Protein AF-A0A3R6ZKU9-F1 (afdb_monomer_lite)

Organism: NCBI:txid157072

Radius of gyration: 13.74 Å; chains: 1; bounding box: 33×23×35 Å

Secondary structure (DSSP, 8-state):
--TTGGGGSSSS--EEEEE-SSEEEEEEEETTEEEEEEEETT--HHHHHHHHHHHHHHHHHHHHHHHHHHT-

Sequence (72 aa):
MSLQAGKLKFGSVSAITCFFDSTALLHINHMPLVITLIAAQGASLGALFDLADDLKEWLTPLKKVVETTEAN

Foldseek 3Di:
DDPVVVVVVPPDDAWDWDDDPFWIWIWGDLPVDIDIDIDTPPPDVVVVVVVVVVVSVVCVVVRVVVVVVVVD

Structure (mmCIF, N/CA/C/O backbone):
data_AF-A0A3R6ZKU9-F1
#
_entry.id   AF-A0A3R6ZKU9-F1
#
loop_
_atom_site.group_PDB
_atom_site.id
_atom_site.type_symbol
_atom_site.label_atom_id
_atom_site.label_alt_id
_atom_site.label_comp_id
_atom_site.label_asym_id
_atom_site.label_entity_id
_atom_site.label_seq_id
_atom_site.pdbx_PDB_ins_code
_atom_site.Cartn_x
_atom_site.Cartn_y
_atom_site.Cartn_z
_atom_site.occupancy
_atom_site.B_iso_or_equiv
_atom_site.auth_seq_id
_atom_site.auth_comp_id
_atom_site.auth_asym_id
_atom_site.auth_atom_id
_atom_site.pdbx_PDB_model_num
ATOM 1 N N . MET A 1 1 ? 0.212 2.677 10.052 1.00 57.69 1 MET A N 1
ATOM 2 C CA . MET A 1 1 ? 1.371 3.214 9.296 1.00 57.69 1 MET A CA 1
ATOM 3 C C . MET A 1 1 ? 2.468 3.693 10.254 1.00 57.69 1 MET A C 1
ATOM 5 O O . MET A 1 1 ? 2.132 3.945 11.404 1.00 57.69 1 MET A O 1
ATOM 9 N N . SER A 1 2 ? 3.754 3.752 9.856 1.00 60.59 2 SER A N 1
ATOM 10 C CA . SER A 1 2 ? 4.872 3.883 10.811 1.00 60.59 2 SER A CA 1
ATOM 11 C C . SER A 1 2 ? 4.725 5.106 11.731 1.00 60.59 2 SER A C 1
ATOM 13 O O . SER A 1 2 ? 4.785 6.262 11.314 1.00 60.59 2 SER A O 1
ATOM 15 N N . LEU A 1 3 ? 4.555 4.832 13.027 1.00 68.81 3 LEU A N 1
ATOM 16 C CA . LEU A 1 3 ? 4.404 5.847 14.075 1.00 68.81 3 LEU A CA 1
ATOM 17 C C . LEU A 1 3 ? 5.577 6.843 14.085 1.00 68.81 3 LEU A C 1
ATOM 19 O O . LEU A 1 3 ? 5.437 7.969 14.545 1.00 68.81 3 LEU A O 1
ATOM 23 N N . GLN A 1 4 ? 6.739 6.432 13.570 1.00 84.06 4 GLN A N 1
ATOM 24 C CA . GLN A 1 4 ? 7.937 7.261 13.499 1.00 84.06 4 GLN A CA 1
ATOM 25 C C . GLN A 1 4 ? 7.850 8.333 12.406 1.00 84.06 4 GLN A C 1
ATOM 27 O O . GLN A 1 4 ? 8.229 9.470 12.668 1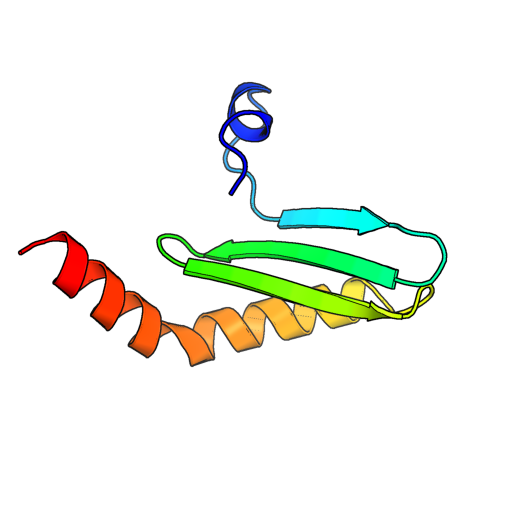.00 84.06 4 GLN A O 1
ATOM 32 N N . ALA A 1 5 ? 7.301 8.022 11.225 1.00 80.00 5 ALA A N 1
ATOM 33 C CA . ALA A 1 5 ? 7.150 9.017 10.159 1.00 80.00 5 ALA A CA 1
ATOM 34 C C . ALA A 1 5 ? 6.192 10.149 10.574 1.00 80.00 5 ALA A C 1
ATOM 36 O O . ALA A 1 5 ? 6.448 11.316 10.289 1.00 80.00 5 ALA A O 1
ATOM 37 N N . GLY A 1 6 ? 5.151 9.832 11.355 1.00 80.38 6 GLY A N 1
ATOM 38 C CA . GLY A 1 6 ? 4.238 10.833 11.921 1.00 80.38 6 GLY A CA 1
ATOM 39 C C . GLY A 1 6 ? 4.896 11.820 12.899 1.00 80.38 6 GLY A C 1
ATOM 40 O O . GLY A 1 6 ? 4.370 12.908 13.121 1.00 80.38 6 GLY A O 1
ATOM 41 N N . LYS A 1 7 ? 6.074 11.502 13.456 1.00 87.06 7 LYS A N 1
ATOM 42 C CA . LYS A 1 7 ? 6.805 12.397 14.377 1.00 87.06 7 LYS A CA 1
ATOM 43 C C . LYS A 1 7 ? 7.535 13.535 13.669 1.00 87.06 7 LYS A C 1
ATOM 45 O O . LYS A 1 7 ? 7.969 14.474 14.330 1.00 87.06 7 LYS A O 1
ATOM 50 N N . LEU A 1 8 ? 7.647 13.478 12.342 1.00 85.31 8 LEU A N 1
ATOM 51 C CA . LEU A 1 8 ? 8.344 14.482 11.537 1.00 85.31 8 LEU A CA 1
ATOM 52 C C . LEU A 1 8 ? 7.562 15.802 11.382 1.00 85.31 8 LEU A C 1
ATOM 54 O O . LEU A 1 8 ? 8.072 16.740 10.782 1.00 85.31 8 LEU A O 1
ATOM 58 N N . LYS A 1 9 ? 6.343 15.900 11.939 1.00 83.12 9 LYS A N 1
ATOM 59 C CA . LYS A 1 9 ? 5.470 17.093 11.905 1.00 83.12 9 LYS A CA 1
ATOM 60 C C . LYS A 1 9 ? 5.050 17.557 10.499 1.00 83.12 9 LYS A C 1
ATOM 62 O O . LYS A 1 9 ? 4.642 18.700 10.332 1.00 83.12 9 LYS A O 1
ATOM 67 N N . PHE A 1 10 ? 5.052 16.660 9.514 1.00 82.88 10 PHE A N 1
ATOM 68 C CA . PHE A 1 10 ? 4.537 16.921 8.159 1.00 82.88 10 PHE A CA 1
ATOM 69 C C . PHE A 1 10 ? 3.018 16.703 8.012 1.00 82.88 10 PHE A C 1
ATOM 71 O O . PHE A 1 10 ? 2.499 16.675 6.901 1.00 82.88 10 PHE A O 1
ATOM 78 N N . GLY A 1 11 ? 2.296 16.539 9.123 1.00 83.94 11 GLY A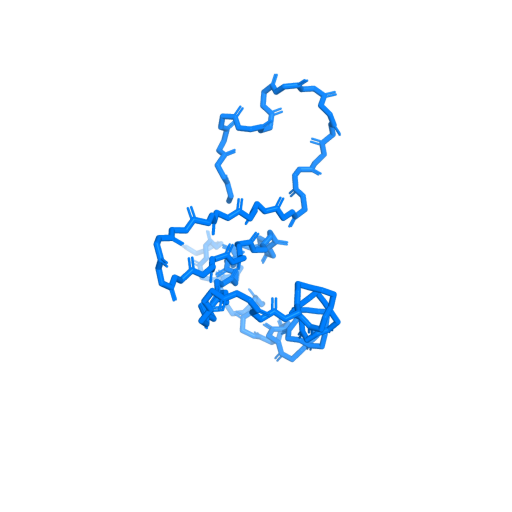 N 1
ATOM 79 C CA . GLY A 1 11 ? 0.885 16.151 9.121 1.00 83.94 11 GLY A CA 1
ATOM 80 C C . GLY A 1 11 ? 0.691 14.633 9.101 1.00 83.94 11 GLY A C 1
ATOM 81 O O . GLY A 1 11 ? 1.590 13.871 9.465 1.00 83.94 11 GLY A O 1
ATOM 82 N N . SER A 1 12 ? -0.513 14.191 8.729 1.00 84.38 12 SER A N 1
ATOM 83 C CA . SER A 1 12 ? -0.835 12.762 8.662 1.00 84.38 12 SER A CA 1
ATOM 84 C C . SER A 1 12 ? -0.137 12.114 7.472 1.00 84.38 12 SER A C 1
ATOM 86 O O . SER A 1 12 ? -0.274 12.571 6.338 1.00 84.38 12 SER A O 1
ATOM 88 N N . VAL A 1 13 ? 0.595 11.030 7.724 1.00 89.00 13 VAL A N 1
ATOM 89 C CA . VAL A 1 13 ? 1.243 10.266 6.657 1.00 89.00 13 VAL A CA 1
ATOM 90 C C . VAL A 1 13 ? 0.162 9.527 5.869 1.00 89.00 13 VAL A C 1
ATOM 92 O O . VAL A 1 13 ? -0.585 8.729 6.437 1.00 89.00 13 VAL A O 1
ATOM 95 N N . SER A 1 14 ? 0.064 9.801 4.569 1.00 90.69 14 SER A N 1
ATOM 96 C CA . SER A 1 14 ? -0.912 9.171 3.672 1.00 90.69 14 SER A CA 1
ATOM 97 C C . SER A 1 14 ? -0.367 7.900 3.022 1.00 90.69 14 SER A C 1
ATOM 99 O O . SER A 1 14 ? -1.076 6.898 2.940 1.00 90.69 14 SER A O 1
ATOM 101 N N . ALA A 1 15 ? 0.895 7.924 2.588 1.00 92.94 15 ALA A N 1
ATOM 102 C CA . ALA A 1 15 ? 1.556 6.814 1.916 1.00 92.94 15 ALA A CA 1
ATOM 103 C C . ALA A 1 15 ? 3.083 6.813 2.132 1.00 92.94 15 ALA A C 1
ATOM 105 O O . ALA A 1 15 ? 3.690 7.856 2.365 1.00 92.94 15 ALA A O 1
ATOM 106 N N . ILE A 1 16 ? 3.685 5.622 2.123 1.00 94.06 16 ILE A N 1
ATOM 107 C CA . ILE A 1 16 ? 5.132 5.397 2.187 1.00 94.06 16 ILE A CA 1
ATOM 108 C C . ILE A 1 16 ? 5.486 4.485 1.022 1.00 94.06 16 ILE A C 1
ATOM 110 O O . ILE A 1 16 ? 4.929 3.393 0.904 1.00 94.06 16 ILE A O 1
ATOM 114 N N . THR A 1 17 ? 6.440 4.922 0.209 1.00 94.31 17 THR A N 1
ATOM 115 C CA . THR A 1 17 ? 6.972 4.131 -0.899 1.00 94.31 17 THR A CA 1
ATOM 116 C C . THR A 1 17 ? 8.371 3.636 -0.558 1.00 94.31 17 THR A C 1
ATOM 118 O O . THR A 1 17 ? 9.212 4.419 -0.115 1.00 94.31 17 THR A O 1
ATOM 121 N N . CYS A 1 18 ? 8.628 2.353 -0.791 1.00 94.44 18 CYS A N 1
ATOM 122 C CA . CYS A 1 18 ? 9.937 1.730 -0.613 1.00 94.44 18 CYS A CA 1
ATOM 123 C C . CYS A 1 18 ? 10.379 1.104 -1.935 1.00 94.44 18 CYS A C 1
ATOM 125 O O . CYS A 1 18 ? 9.608 0.376 -2.557 1.00 94.44 18 CYS A O 1
ATOM 127 N N . PHE A 1 19 ? 11.620 1.345 -2.346 1.00 95.75 19 PHE A N 1
ATOM 128 C CA . PHE A 1 19 ? 12.190 0.745 -3.550 1.00 95.75 19 PHE A CA 1
ATOM 129 C C . PHE A 1 19 ? 13.289 -0.244 -3.172 1.00 95.75 19 PHE A C 1
ATOM 131 O O . PHE A 1 19 ? 14.155 0.066 -2.357 1.00 95.75 19 PHE A O 1
ATOM 138 N N . PHE A 1 20 ? 13.240 -1.415 -3.793 1.00 94.56 20 PHE A N 1
ATOM 139 C CA . PHE A 1 20 ? 14.235 -2.478 -3.721 1.00 94.56 20 PHE A CA 1
ATOM 140 C C . PHE A 1 20 ? 14.749 -2.792 -5.134 1.00 94.56 20 PHE A C 1
ATOM 142 O O . PHE A 1 20 ? 14.272 -2.234 -6.128 1.00 94.56 20 PHE A O 1
ATOM 149 N N . ASP A 1 21 ? 15.691 -3.730 -5.224 1.00 94.75 21 ASP A N 1
ATOM 150 C CA . ASP A 1 21 ? 16.376 -4.078 -6.474 1.00 94.75 21 ASP A CA 1
ATOM 151 C C . ASP A 1 21 ? 15.429 -4.542 -7.585 1.00 94.75 21 ASP A C 1
ATOM 153 O O . ASP A 1 21 ? 15.633 -4.213 -8.746 1.00 94.75 21 ASP A O 1
ATOM 157 N N . SER A 1 22 ? 14.373 -5.281 -7.247 1.00 96.06 22 SER A N 1
ATOM 158 C CA . SER A 1 22 ? 13.413 -5.813 -8.226 1.00 96.06 22 SER A CA 1
ATOM 159 C C . SER A 1 22 ? 11.965 -5.437 -7.934 1.00 96.06 22 SER A C 1
ATOM 161 O O . SER A 1 22 ? 11.070 -5.795 -8.699 1.00 96.06 22 SER A O 1
ATOM 163 N N . THR A 1 23 ? 11.715 -4.729 -6.831 1.00 96.38 23 THR A N 1
ATOM 164 C CA . THR A 1 23 ? 10.369 -4.539 -6.284 1.00 96.38 23 THR A CA 1
ATOM 165 C C . THR A 1 23 ? 10.184 -3.119 -5.763 1.00 96.38 23 THR A C 1
ATOM 167 O O . THR A 1 23 ? 11.079 -2.560 -5.135 1.00 96.38 23 THR A O 1
ATOM 170 N N . ALA A 1 24 ? 9.005 -2.547 -5.971 1.00 95.44 24 ALA A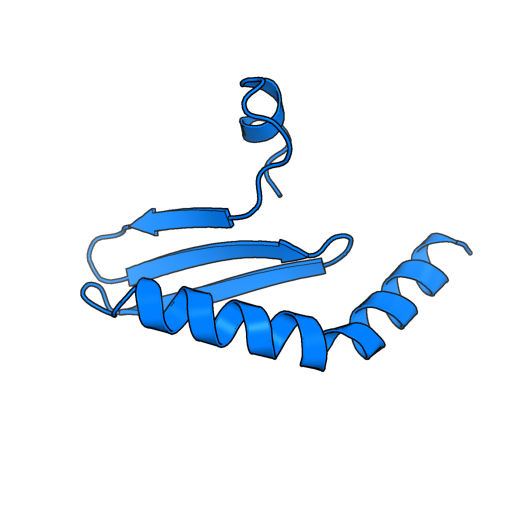 N 1
ATOM 171 C CA . ALA A 1 24 ? 8.532 -1.354 -5.289 1.00 95.44 24 ALA A CA 1
ATOM 172 C C . ALA A 1 24 ? 7.353 -1.725 -4.380 1.00 95.44 24 ALA A C 1
ATOM 174 O O . ALA A 1 24 ? 6.465 -2.486 -4.772 1.00 95.44 24 ALA A O 1
ATOM 175 N N . LEU A 1 25 ? 7.352 -1.182 -3.165 1.00 96.19 25 LEU A N 1
ATOM 176 C CA . LEU A 1 25 ? 6.247 -1.278 -2.220 1.00 96.19 25 LEU A CA 1
ATOM 177 C C . LEU A 1 25 ? 5.593 0.087 -2.066 1.00 96.19 25 LEU A C 1
ATOM 179 O O . LEU A 1 25 ? 6.288 1.085 -1.878 1.00 96.19 25 LEU A O 1
ATOM 183 N N . LEU A 1 26 ? 4.266 0.110 -2.065 1.00 96.19 26 LEU A N 1
ATOM 184 C CA . LEU A 1 26 ? 3.470 1.270 -1.686 1.00 96.19 26 LEU A CA 1
ATOM 185 C C . LEU A 1 26 ? 2.582 0.885 -0.504 1.00 96.19 26 LEU A C 1
ATOM 187 O O . LEU A 1 26 ? 1.628 0.122 -0.651 1.00 96.19 26 LEU A O 1
ATOM 191 N N . HIS A 1 27 ? 2.905 1.413 0.673 1.00 95.44 27 HIS A N 1
ATOM 192 C CA . HIS A 1 27 ? 2.083 1.286 1.869 1.00 95.44 27 HIS A CA 1
ATOM 193 C C . HIS A 1 27 ? 1.162 2.495 1.979 1.00 95.44 27 HIS A C 1
ATOM 195 O O . HIS A 1 27 ? 1.637 3.625 2.074 1.00 95.44 27 HIS A O 1
ATOM 201 N N . ILE A 1 28 ? -0.142 2.262 2.027 1.00 95.25 28 ILE A N 1
ATOM 202 C CA . ILE A 1 28 ? -1.171 3.296 2.115 1.00 95.25 28 ILE A CA 1
ATOM 203 C C . ILE A 1 28 ? -1.814 3.257 3.497 1.00 95.25 28 ILE A C 1
ATOM 205 O O . ILE A 1 28 ? -2.183 2.197 4.015 1.00 95.25 28 ILE A O 1
ATOM 209 N N . ASN A 1 29 ? -1.963 4.435 4.092 1.00 92.25 29 ASN A N 1
ATOM 210 C CA . ASN A 1 29 ? -2.647 4.605 5.359 1.00 92.25 29 ASN A CA 1
ATOM 211 C C . ASN A 1 29 ? -4.167 4.562 5.162 1.00 92.25 29 ASN A C 1
ATOM 213 O O . ASN A 1 29 ? -4.741 5.484 4.583 1.00 92.25 29 ASN A O 1
ATOM 217 N N . HIS A 1 30 ? -4.827 3.519 5.663 1.00 93.31 30 HIS A N 1
ATOM 218 C CA . HIS A 1 30 ? -6.284 3.387 5.614 1.00 93.31 30 HIS A CA 1
ATOM 219 C C . HIS A 1 30 ? -6.839 2.887 6.958 1.00 93.31 30 HIS A C 1
ATOM 221 O O . HIS A 1 30 ? -7.609 1.931 7.015 1.00 93.31 30 HIS A O 1
ATOM 227 N N . MET A 1 31 ? -6.399 3.521 8.055 1.00 90.00 31 MET A N 1
ATOM 228 C CA . MET A 1 31 ? -6.630 3.050 9.429 1.00 90.00 31 MET A CA 1
ATOM 229 C C . MET A 1 31 ? -8.086 2.624 9.699 1.00 90.00 31 MET A C 1
ATOM 231 O O . MET A 1 31 ? -8.987 3.334 9.243 1.00 90.00 31 MET A O 1
ATOM 235 N N . PRO A 1 32 ? -8.310 1.534 10.465 1.00 90.94 32 PRO A N 1
ATOM 236 C CA . PRO A 1 32 ? -7.288 0.665 11.075 1.00 90.94 32 PRO A CA 1
ATOM 237 C C . PRO A 1 32 ? -6.544 -0.245 10.080 1.00 90.94 32 PRO A C 1
ATOM 239 O O . PRO A 1 32 ? -5.566 -0.890 10.448 1.00 90.94 32 PRO A O 1
ATOM 242 N N . LEU A 1 33 ? -6.946 -0.266 8.808 1.00 92.31 33 LEU A N 1
ATOM 243 C CA . LEU A 1 33 ? -6.286 -1.056 7.774 1.00 92.31 33 LEU A CA 1
ATOM 244 C C . LEU A 1 33 ? -5.007 -0.382 7.252 1.00 92.31 33 LEU A C 1
ATOM 246 O O . LEU A 1 33 ? -4.833 0.839 7.257 1.00 92.31 33 LEU A O 1
ATOM 250 N N . VAL A 1 34 ? -4.107 -1.205 6.725 1.00 93.50 34 VAL A N 1
ATOM 251 C CA . VAL A 1 34 ? -2.968 -0.759 5.920 1.00 93.50 34 VAL A CA 1
ATOM 252 C C . VAL A 1 34 ? -3.008 -1.536 4.616 1.00 93.50 34 VAL A C 1
ATOM 254 O O . VAL A 1 34 ? -2.974 -2.764 4.629 1.00 93.50 34 VAL A O 1
ATOM 257 N N . ILE A 1 35 ? -3.075 -0.826 3.493 1.00 95.62 35 ILE A N 1
ATOM 258 C CA . ILE A 1 35 ? -3.042 -1.444 2.163 1.00 95.62 35 ILE A CA 1
ATOM 259 C C . ILE A 1 35 ? -1.586 -1.446 1.703 1.00 95.62 35 ILE A C 1
ATOM 261 O O . ILE A 1 35 ? -0.909 -0.424 1.798 1.00 95.62 35 ILE A O 1
ATOM 265 N N . THR A 1 36 ? -1.087 -2.589 1.235 1.00 96.38 36 THR A N 1
ATOM 266 C CA . THR A 1 36 ? 0.272 -2.710 0.688 1.00 96.38 36 THR A CA 1
ATOM 267 C C . THR A 1 36 ? 0.192 -3.221 -0.737 1.00 96.38 36 THR A C 1
ATOM 269 O O . THR A 1 36 ? -0.264 -4.339 -0.964 1.00 96.38 36 THR A O 1
ATOM 272 N N . LEU A 1 37 ? 0.652 -2.409 -1.683 1.00 97.00 37 LEU A N 1
ATOM 273 C CA . LEU A 1 37 ? 0.814 -2.812 -3.074 1.00 97.00 37 LEU A CA 1
ATOM 274 C C . LEU A 1 37 ? 2.267 -3.212 -3.310 1.00 97.00 37 LEU A C 1
ATOM 276 O O . LEU A 1 37 ? 3.184 -2.514 -2.873 1.00 97.00 37 LEU A O 1
ATOM 280 N N . ILE A 1 38 ? 2.456 -4.337 -3.994 1.00 96.81 38 ILE A N 1
ATOM 281 C CA . ILE A 1 38 ? 3.761 -4.888 -4.356 1.00 96.81 38 ILE A CA 1
ATOM 282 C C . ILE A 1 38 ? 3.821 -4.923 -5.875 1.00 96.81 38 ILE A C 1
ATOM 284 O O . ILE A 1 38 ? 2.971 -5.544 -6.511 1.00 9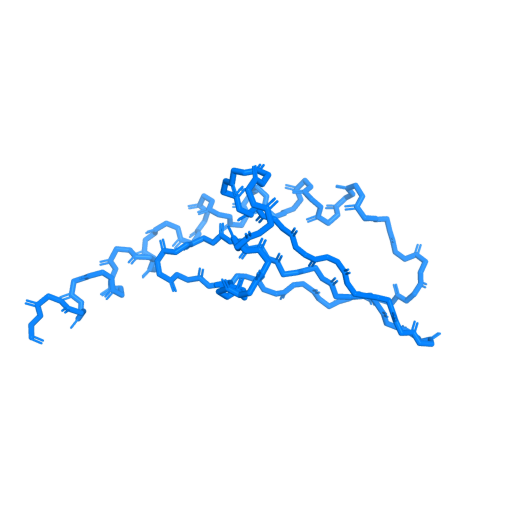6.81 38 ILE A O 1
ATOM 288 N N . ALA A 1 39 ? 4.808 -4.255 -6.454 1.00 96.69 39 ALA A N 1
ATOM 289 C CA . ALA A 1 39 ? 4.971 -4.184 -7.897 1.00 96.69 39 ALA A CA 1
ATOM 290 C C . ALA A 1 39 ? 6.430 -4.402 -8.294 1.00 96.69 39 ALA A C 1
ATOM 292 O O . ALA A 1 39 ? 7.337 -4.181 -7.494 1.00 96.69 39 ALA A O 1
ATOM 293 N N . ALA A 1 40 ? 6.665 -4.816 -9.538 1.00 96.88 40 ALA A N 1
ATOM 294 C CA . ALA A 1 40 ? 8.016 -4.892 -10.081 1.00 96.88 40 ALA A CA 1
ATOM 295 C C . ALA A 1 40 ? 8.678 -3.502 -10.106 1.00 96.88 40 ALA A C 1
ATOM 297 O O . ALA A 1 40 ? 8.006 -2.475 -10.253 1.00 96.88 40 ALA A O 1
ATOM 298 N N . GLN A 1 41 ? 10.006 -3.465 -9.991 1.00 91.25 41 GLN A N 1
ATOM 299 C CA . GLN A 1 41 ? 10.770 -2.233 -10.177 1.00 91.25 41 GLN A CA 1
ATOM 300 C C . GLN A 1 41 ? 10.481 -1.650 -11.573 1.00 91.25 41 GLN A C 1
ATOM 302 O O . GLN A 1 41 ? 10.487 -2.369 -12.570 1.00 91.25 41 GLN A O 1
ATOM 307 N N . GLY A 1 42 ? 10.191 -0.348 -11.633 1.00 89.31 42 GLY A N 1
ATOM 308 C CA . GLY A 1 42 ? 9.797 0.344 -12.867 1.00 89.31 42 GLY A CA 1
ATOM 309 C C . GLY A 1 42 ? 8.285 0.412 -13.114 1.00 89.31 42 GLY A C 1
ATOM 310 O O . GLY A 1 42 ? 7.862 1.082 -14.054 1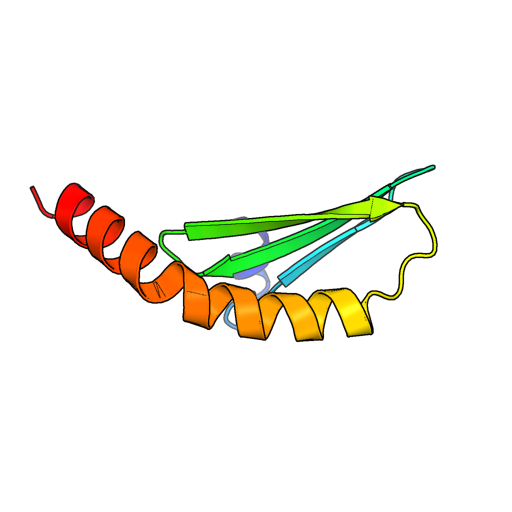.00 89.31 42 GLY A O 1
ATOM 311 N N . ALA A 1 43 ? 7.458 -0.216 -12.269 1.00 94.56 43 ALA A N 1
ATOM 312 C CA . ALA A 1 43 ? 6.013 -0.008 -12.305 1.00 94.56 43 ALA A CA 1
ATOM 313 C C . ALA A 1 43 ? 5.646 1.467 -12.047 1.00 94.56 43 ALA A C 1
ATOM 315 O O . ALA A 1 43 ? 6.284 2.157 -11.246 1.00 94.56 43 ALA A O 1
ATOM 316 N N . SER A 1 44 ? 4.594 1.949 -12.715 1.00 95.94 44 SER A N 1
ATOM 317 C CA . SER A 1 44 ? 4.124 3.329 -12.561 1.00 95.94 44 SER A CA 1
ATOM 318 C C . SER A 1 44 ? 3.544 3.549 -11.166 1.00 95.94 44 SER A C 1
ATOM 320 O O . SER A 1 44 ? 2.458 3.063 -10.857 1.00 95.94 44 SER A O 1
ATOM 322 N N . LEU A 1 45 ? 4.242 4.328 -10.335 1.00 93.75 45 LEU A N 1
ATOM 323 C CA . LEU A 1 45 ? 3.725 4.705 -9.019 1.00 93.75 45 LEU A CA 1
ATOM 324 C C . LEU A 1 45 ? 2.415 5.483 -9.112 1.00 93.75 45 LEU A C 1
ATOM 326 O O . LEU A 1 45 ? 1.551 5.270 -8.274 1.00 93.75 45 LEU A O 1
ATOM 330 N N . GLY A 1 46 ? 2.254 6.341 -10.126 1.00 95.56 46 GLY A N 1
ATOM 331 C CA . GLY A 1 46 ? 1.006 7.078 -10.344 1.00 95.56 46 GLY A CA 1
ATOM 332 C C . GLY A 1 46 ? -0.181 6.130 -10.494 1.00 95.56 46 GLY A C 1
ATOM 333 O O . GLY A 1 46 ? -1.141 6.237 -9.746 1.00 95.56 46 GLY A O 1
ATOM 334 N N . ALA A 1 47 ? -0.042 5.103 -11.338 1.00 96.19 47 ALA A N 1
ATOM 335 C CA . ALA A 1 47 ? -1.088 4.094 -11.512 1.00 96.19 47 ALA A CA 1
ATOM 336 C C . ALA A 1 47 ? -1.354 3.281 -10.229 1.00 96.19 47 ALA A C 1
ATOM 338 O O . ALA A 1 47 ? -2.483 2.870 -9.980 1.00 96.19 47 ALA A O 1
ATOM 339 N N . LEU A 1 48 ? -0.328 3.048 -9.399 1.00 96.44 48 LEU A N 1
ATOM 340 C CA . LEU A 1 48 ? -0.509 2.406 -8.092 1.00 96.44 48 LEU A CA 1
ATOM 341 C C . LEU A 1 48 ? -1.249 3.311 -7.098 1.00 96.44 48 LEU A C 1
ATOM 343 O O . LEU A 1 48 ? -1.994 2.795 -6.270 1.00 96.44 48 LEU A O 1
ATOM 347 N N . PHE A 1 49 ? -1.055 4.631 -7.164 1.00 96.06 49 PHE A N 1
ATOM 348 C CA . PHE A 1 49 ? -1.811 5.594 -6.363 1.00 96.06 49 PHE A CA 1
ATOM 349 C C . PHE A 1 49 ? -3.268 5.691 -6.817 1.00 96.06 49 PHE A C 1
ATOM 351 O O . PHE A 1 49 ? -4.146 5.649 -5.961 1.00 96.06 49 PHE A O 1
ATOM 358 N N . ASP A 1 50 ? -3.521 5.725 -8.125 1.00 96.19 50 ASP A N 1
ATOM 359 C CA . ASP A 1 50 ? -4.884 5.725 -8.668 1.00 96.19 50 ASP A CA 1
ATOM 360 C C . ASP A 1 50 ? -5.636 4.456 -8.228 1.00 96.19 50 ASP A C 1
ATOM 362 O O . ASP A 1 50 ? -6.714 4.528 -7.641 1.00 96.19 50 ASP A O 1
ATOM 366 N N . LEU A 1 51 ? -5.003 3.284 -8.377 1.00 95.81 51 LEU A N 1
ATOM 367 C CA . LEU A 1 51 ? -5.553 2.015 -7.889 1.00 95.81 51 LEU A CA 1
ATOM 368 C C . LEU A 1 51 ? -5.764 2.016 -6.366 1.00 95.81 51 LEU A C 1
ATOM 370 O O . LEU A 1 51 ? -6.707 1.407 -5.863 1.00 95.81 51 LEU A O 1
ATOM 374 N N . ALA A 1 52 ? -4.876 2.657 -5.605 1.00 95.19 52 ALA A N 1
ATOM 375 C CA . ALA A 1 52 ? -5.004 2.725 -4.156 1.00 95.19 52 ALA A CA 1
ATOM 376 C C . ALA A 1 52 ? -6.267 3.471 -3.717 1.00 95.19 52 ALA A C 1
ATOM 378 O O . ALA A 1 52 ? -6.829 3.118 -2.678 1.00 95.19 52 ALA A O 1
ATOM 379 N N . ASP A 1 53 ? -6.700 4.484 -4.464 1.00 94.50 53 ASP A N 1
ATOM 380 C CA . ASP A 1 53 ? -7.919 5.226 -4.153 1.00 94.50 53 ASP A CA 1
ATOM 381 C C . ASP A 1 53 ? -9.166 4.366 -4.391 1.00 94.50 53 ASP A C 1
ATOM 383 O O . ASP A 1 53 ? -9.976 4.230 -3.469 1.00 94.50 53 ASP A O 1
ATOM 387 N N . ASP A 1 54 ? -9.235 3.647 -5.515 1.00 96.56 54 ASP A N 1
ATOM 388 C CA . ASP A 1 54 ? -10.304 2.670 -5.781 1.00 96.56 54 ASP A CA 1
ATOM 389 C C . ASP A 1 54 ? -10.361 1.577 -4.695 1.00 96.56 54 ASP A C 1
ATOM 391 O O . ASP A 1 54 ? -11.424 1.226 -4.171 1.00 96.56 54 ASP A O 1
ATOM 395 N N . LEU A 1 55 ? -9.196 1.058 -4.284 1.00 95.94 55 LEU A N 1
ATOM 396 C CA . LEU A 1 55 ? -9.108 0.023 -3.253 1.00 95.94 55 LEU A CA 1
ATOM 397 C C . LEU A 1 55 ? -9.588 0.506 -1.881 1.00 95.94 55 LEU A C 1
ATOM 399 O O . LEU A 1 55 ? -10.196 -0.276 -1.149 1.00 95.94 55 LEU A O 1
ATOM 403 N N . LYS A 1 56 ? -9.343 1.767 -1.501 1.00 95.06 56 LYS A N 1
ATOM 404 C CA . LYS A 1 56 ? -9.867 2.314 -0.233 1.00 95.06 56 LYS A CA 1
ATOM 405 C C . LYS A 1 56 ? -11.393 2.293 -0.218 1.00 95.06 56 LYS A C 1
ATOM 407 O O . LYS A 1 56 ? -11.991 1.947 0.803 1.00 95.06 56 LYS A O 1
ATOM 412 N N . GLU A 1 57 ? -12.025 2.648 -1.332 1.00 95.50 57 GLU A N 1
ATOM 413 C CA . GLU A 1 57 ? -13.483 2.613 -1.442 1.00 95.50 57 GLU A CA 1
ATOM 414 C C . GLU A 1 57 ? -13.997 1.177 -1.329 1.00 95.50 57 GLU A C 1
ATOM 416 O O . GLU A 1 57 ? -14.845 0.882 -0.480 1.00 95.50 57 GLU A O 1
ATOM 421 N N . TRP A 1 58 ? -13.414 0.252 -2.094 1.00 96.62 58 TRP A N 1
ATOM 422 C CA . TRP A 1 58 ? -13.826 -1.155 -2.097 1.00 96.62 58 TRP A CA 1
ATOM 423 C C . TRP A 1 58 ? -13.605 -1.858 -0.756 1.00 96.62 58 TRP A C 1
ATOM 425 O O . TRP A 1 58 ? -14.369 -2.753 -0.396 1.00 96.62 58 TRP A O 1
ATOM 435 N N . LEU A 1 59 ? -12.589 -1.449 0.006 1.00 95.62 59 LEU A N 1
ATOM 436 C CA . LEU A 1 59 ? -12.260 -2.022 1.313 1.00 95.62 59 LEU A CA 1
ATOM 437 C C . LEU A 1 59 ? -12.973 -1.329 2.484 1.00 95.62 59 LEU A C 1
ATOM 439 O O . LEU A 1 59 ? -12.864 -1.792 3.621 1.00 95.62 59 LEU A O 1
ATOM 443 N N . THR A 1 60 ? -13.768 -0.285 2.236 1.00 94.19 60 THR A N 1
ATOM 444 C CA . THR A 1 60 ? -14.555 0.395 3.280 1.00 94.19 60 THR A CA 1
ATOM 445 C C . THR A 1 60 ? -15.455 -0.560 4.090 1.00 94.19 60 THR A C 1
ATOM 447 O O . THR A 1 60 ? -15.514 -0.415 5.315 1.00 94.19 60 THR A O 1
ATOM 450 N N . PRO A 1 61 ? -16.135 -1.565 3.498 1.00 94.94 61 PRO A N 1
ATOM 451 C CA . PRO A 1 61 ? -16.893 -2.548 4.272 1.00 94.94 61 PRO A CA 1
ATOM 452 C C . PRO A 1 61 ? -16.012 -3.360 5.230 1.00 94.94 61 PRO A C 1
ATOM 454 O O . PRO A 1 61 ? -16.380 -3.544 6.387 1.00 94.94 61 PRO A O 1
ATOM 457 N N . LEU A 1 62 ? -14.827 -3.791 4.780 1.00 93.50 62 LEU A N 1
ATOM 458 C CA . LEU A 1 62 ? -13.871 -4.531 5.610 1.00 93.50 62 LEU A CA 1
ATOM 459 C C . LEU A 1 62 ? -13.367 -3.668 6.769 1.00 93.50 62 LEU A C 1
ATOM 461 O O . LEU A 1 62 ? -13.274 -4.138 7.901 1.00 93.50 62 LEU A O 1
ATOM 465 N N . LYS A 1 63 ? -13.100 -2.389 6.498 1.00 91.31 63 LYS A N 1
ATOM 466 C CA . LYS A 1 63 ? -12.680 -1.428 7.514 1.00 91.31 63 LYS A CA 1
ATOM 467 C C . LYS A 1 63 ? -13.690 -1.341 8.666 1.00 91.31 63 LYS A C 1
ATOM 469 O O . LYS A 1 63 ? -13.290 -1.455 9.820 1.00 91.31 63 LYS A O 1
ATOM 474 N N . LYS A 1 64 ? -14.989 -1.241 8.357 1.00 90.94 64 LYS A N 1
ATOM 475 C CA . LYS A 1 64 ? -16.066 -1.187 9.367 1.00 90.94 64 LYS A CA 1
ATOM 476 C C . LYS A 1 64 ? -16.113 -2.435 10.251 1.00 90.94 64 LYS A C 1
ATOM 478 O O . LYS A 1 64 ? -16.366 -2.337 11.451 1.00 90.94 64 LYS A O 1
ATOM 483 N N . VAL A 1 65 ? -15.866 -3.611 9.670 1.00 93.25 65 VAL A N 1
ATOM 484 C CA . VAL A 1 65 ? -15.826 -4.876 10.423 1.00 93.25 65 VAL A CA 1
ATOM 485 C C . VAL A 1 65 ? -14.670 -4.872 11.424 1.00 93.25 65 VAL A C 1
ATOM 487 O O . VAL A 1 65 ? -14.854 -5.256 12.579 1.00 93.25 65 VAL A O 1
ATOM 490 N N . VAL A 1 66 ? -13.496 -4.391 11.009 1.00 91.19 66 VAL A N 1
ATOM 491 C CA . VAL A 1 66 ? -12.323 -4.298 11.890 1.00 91.19 66 VAL A CA 1
ATOM 492 C C . VAL A 1 66 ? -12.546 -3.275 13.005 1.00 91.19 66 VAL A C 1
ATOM 494 O O . VAL A 1 66 ? -12.308 -3.595 14.164 1.00 91.19 66 VAL A O 1
ATOM 497 N N . GLU A 1 67 ? -13.097 -2.100 12.692 1.00 88.44 67 GLU A N 1
ATOM 498 C CA . GLU A 1 67 ? -13.435 -1.074 13.695 1.00 88.44 67 GLU A CA 1
ATOM 499 C C . GLU A 1 67 ? -14.428 -1.587 14.751 1.00 88.44 67 GLU A C 1
ATOM 501 O O . GLU A 1 67 ? -14.298 -1.275 15.930 1.00 88.44 67 GLU A O 1
ATOM 506 N N . THR A 1 68 ? -15.395 -2.416 14.347 1.00 78.31 68 THR A N 1
ATOM 507 C CA . THR A 1 68 ? -16.363 -3.024 15.278 1.00 78.31 68 THR A CA 1
ATOM 508 C C . THR A 1 68 ? -15.713 -4.090 16.165 1.00 78.31 68 THR A C 1
ATOM 510 O O . THR A 1 68 ? -16.134 -4.292 17.300 1.00 78.31 68 THR A O 1
ATOM 513 N N . THR A 1 69 ? -14.685 -4.776 15.660 1.00 73.00 69 THR A N 1
ATOM 514 C CA . THR A 1 69 ? -13.967 -5.817 16.410 1.00 73.00 69 THR A CA 1
ATOM 515 C C . THR A 1 69 ? -13.054 -5.213 17.477 1.00 73.00 69 THR A C 1
ATOM 517 O O . THR A 1 69 ? -12.924 -5.795 18.544 1.00 73.00 69 THR A O 1
ATOM 520 N N . GLU A 1 70 ? -12.463 -4.038 17.234 1.00 61.28 70 GLU A N 1
ATOM 521 C CA . GLU A 1 70 ? -11.642 -3.338 18.238 1.00 61.28 70 GLU A CA 1
ATOM 522 C C . GLU A 1 70 ? -12.461 -2.665 19.356 1.00 61.28 70 GLU A C 1
ATOM 524 O O . GLU A 1 70 ? -11.899 -2.290 20.383 1.00 61.28 70 GLU A O 1
ATO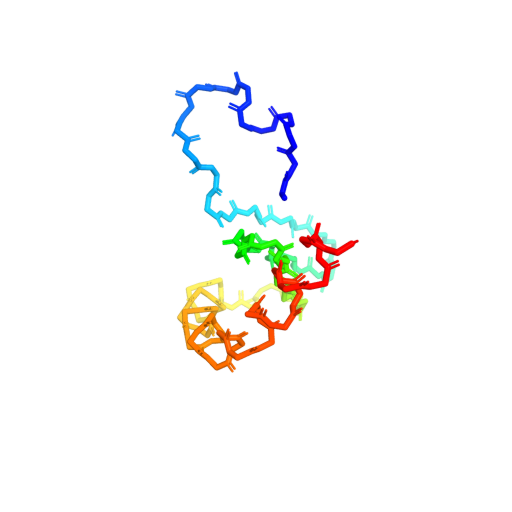M 529 N N . ALA A 1 71 ? -13.777 -2.504 19.178 1.00 57.66 71 ALA A N 1
ATOM 530 C CA . ALA A 1 71 ? -14.668 -1.881 20.160 1.00 57.66 71 ALA A CA 1
ATOM 531 C C . ALA A 1 71 ? -15.268 -2.863 21.192 1.00 57.66 71 ALA A C 1
ATOM 533 O O . ALA A 1 71 ? -15.975 -2.411 22.095 1.00 57.66 71 ALA A O 1
ATOM 534 N N . ASN A 1 72 ? -15.005 -4.170 21.056 1.00 42.66 72 ASN A N 1
ATOM 535 C CA . ASN A 1 72 ? -15.517 -5.238 21.925 1.00 42.66 72 ASN A CA 1
ATOM 536 C C . ASN A 1 72 ? -14.420 -5.877 22.780 1.00 42.66 72 ASN A C 1
ATOM 538 O O . ASN A 1 72 ? -13.312 -6.112 22.248 1.00 42.66 72 ASN A O 1
#

pLDDT: mean 89.42, std 10.92, range [42.66, 97.0]

InterPro domains:
  IPR015019 Ragulator complex protein LAMTOR3 [PF08923] (4-66)
  IPR015019 Ragulator complex protein LAMTOR3 [PTHR13378] (4-70)